Protein AF-A0A926TV81-F1 (afdb_monomer)

Sequence (93 aa):
MPRASKNSNGRSFNTQQSLDGYIKSACDIMRRSNCAGALQYVPELTWILFLRILDEQEQQEAEHAEAVGSAFSYSIAPPYRWHDWAAPYSNDL

Nearest PDB structures (foldseek):
  3ufb-assembly1_A  TM=8.908E-01  e=1.909E-04  Vibrio vulnificus YJ016

Foldseek 3Di:
DDDPDDDPPDPDDPDPVSVVVVVVVVVVVCCVPPQVDPVRVVVVVVVLVVLVVLLVVLVVVVVVCVVVVHDGDRPDDPPPHCCNPVVDDPPPD

Radius of gyration: 16.43 Å; Cα contacts (8 Å, |Δi|>4): 35; chains: 1; bounding box: 36×35×45 Å

pLDDT: mean 78.54, std 16.92, range [35.22, 94.38]

Solvent-accessible surface area (backbone atoms only — not comparable to full-atom values): 5861 Å² total; per-residue (Å²): 131,89,74,86,76,81,79,77,83,75,79,82,67,91,43,71,69,56,46,52,53,50,54,50,51,55,51,50,56,42,40,75,43,99,30,74,45,72,88,50,36,48,63,57,51,50,56,55,50,48,44,52,53,49,47,56,48,52,51,54,51,42,55,53,22,59,77,72,71,46,92,72,80,75,92,59,61,83,72,73,32,45,70,58,66,77,49,56,75,88,73,81,124

Secondary structure (DSSP, 8-state):
--------------SHHHHHHHHHHHHHHHHHTT--SHHHHHHHHHHHHHHHHHHHHHHHHHHHHHHHT-----SS-TTSSHHHHTS------

Mean predicted aligned error: 9.4 Å

Structure (mmCIF, N/CA/C/O backbone):
data_AF-A0A926TV81-F1
#
_entry.id   AF-A0A926TV81-F1
#
loop_
_atom_site.group_PDB
_atom_site.id
_atom_site.type_symbol
_atom_site.label_atom_id
_atom_site.label_alt_id
_atom_site.label_comp_id
_atom_site.label_asym_id
_atom_site.label_entity_id
_atom_site.label_seq_id
_atom_site.pdbx_PDB_ins_code
_atom_site.Cartn_x
_atom_site.Cartn_y
_atom_site.Cartn_z
_atom_site.occupancy
_atom_site.B_iso_or_equiv
_atom_site.auth_seq_id
_atom_site.auth_comp_id
_atom_site.auth_asym_id
_atom_site.auth_atom_id
_atom_site.pdbx_PDB_model_num
ATOM 1 N N . MET A 1 1 ? -4.725 -18.117 24.996 1.00 42.34 1 MET A N 1
ATOM 2 C CA . MET A 1 1 ? -5.011 -16.783 24.422 1.00 42.34 1 MET A CA 1
ATOM 3 C C . MET A 1 1 ? -4.086 -16.597 23.231 1.00 42.34 1 MET A C 1
ATOM 5 O O . MET A 1 1 ? -2.884 -16.730 23.446 1.00 42.34 1 MET A O 1
ATOM 9 N N . PRO A 1 2 ? -4.572 -16.407 21.994 1.00 42.62 2 PRO A N 1
ATOM 10 C CA . PRO A 1 2 ? -3.671 -16.198 20.873 1.00 42.62 2 PRO A CA 1
ATOM 11 C C . PRO A 1 2 ? -3.085 -14.787 20.972 1.00 42.62 2 PRO A C 1
ATOM 13 O O . PRO A 1 2 ? -3.783 -13.806 21.210 1.00 42.62 2 PRO A O 1
ATOM 16 N N . ARG A 1 3 ? -1.760 -14.730 20.885 1.00 37.59 3 ARG A N 1
ATOM 17 C CA . ARG A 1 3 ? -0.927 -13.538 21.012 1.00 37.59 3 ARG A CA 1
ATOM 18 C C . ARG A 1 3 ? -1.031 -12.760 19.701 1.00 37.59 3 ARG A C 1
ATOM 20 O O . ARG A 1 3 ? -0.676 -13.308 18.663 1.00 37.59 3 ARG A O 1
ATOM 27 N N . ALA A 1 4 ? -1.520 -11.520 19.744 1.00 41.16 4 ALA A N 1
ATOM 28 C CA . ALA A 1 4 ? -1.516 -10.629 18.587 1.00 41.16 4 ALA A CA 1
ATOM 29 C C . ALA A 1 4 ? -0.073 -10.496 18.067 1.00 41.16 4 ALA A C 1
ATOM 31 O O . ALA A 1 4 ? 0.815 -10.015 18.777 1.00 41.16 4 ALA A O 1
ATOM 32 N N . SER A 1 5 ? 0.173 -11.023 16.867 1.00 42.06 5 SER A N 1
ATOM 33 C CA . SER A 1 5 ? 1.476 -10.964 16.211 1.00 42.06 5 SER A CA 1
ATOM 34 C C . SER A 1 5 ? 1.685 -9.552 15.675 1.00 42.06 5 SER A C 1
ATOM 36 O O . SER A 1 5 ? 0.848 -9.021 14.949 1.00 42.06 5 SER A O 1
ATOM 38 N N . LYS A 1 6 ? 2.788 -8.922 16.079 1.00 39.38 6 LYS A N 1
ATOM 39 C CA . LYS A 1 6 ? 3.147 -7.557 15.698 1.00 39.38 6 LYS A CA 1
ATOM 40 C C . LYS A 1 6 ? 3.539 -7.561 14.216 1.00 39.38 6 LYS A C 1
ATOM 42 O O . LYS A 1 6 ? 4.613 -8.045 13.872 1.00 39.38 6 LYS A O 1
ATOM 47 N N . ASN A 1 7 ? 2.650 -7.066 13.357 1.00 45.94 7 ASN A N 1
ATOM 48 C CA . ASN A 1 7 ? 2.852 -6.997 11.911 1.00 45.94 7 ASN A CA 1
ATOM 49 C C . ASN A 1 7 ? 4.060 -6.086 11.602 1.00 45.94 7 ASN A C 1
ATOM 51 O O . ASN A 1 7 ? 4.047 -4.901 11.932 1.00 45.94 7 ASN A O 1
ATOM 55 N N . SER A 1 8 ? 5.133 -6.634 11.026 1.00 45.66 8 SER A N 1
ATOM 56 C CA . SER A 1 8 ? 6.409 -5.932 10.783 1.00 45.66 8 SER A CA 1
ATOM 57 C C . SER A 1 8 ? 6.523 -5.321 9.378 1.00 45.66 8 SER A C 1
ATOM 59 O O . SER A 1 8 ? 7.604 -4.894 8.973 1.00 45.66 8 SER A O 1
ATOM 61 N N . ASN A 1 9 ? 5.411 -5.216 8.644 1.00 54.38 9 ASN A N 1
ATOM 62 C CA . ASN A 1 9 ? 5.383 -4.686 7.275 1.00 54.38 9 ASN A CA 1
ATOM 63 C C . ASN A 1 9 ? 5.621 -3.164 7.175 1.00 54.38 9 ASN A C 1
ATOM 65 O O . ASN A 1 9 ? 5.776 -2.635 6.076 1.00 54.38 9 ASN A O 1
ATOM 69 N N . GLY A 1 10 ? 5.698 -2.450 8.301 1.00 54.94 10 GLY A N 1
ATOM 70 C CA . GLY A 1 10 ? 6.010 -1.022 8.348 1.00 54.94 10 GLY A CA 1
ATOM 71 C C . GLY A 1 10 ? 7.511 -0.751 8.262 1.00 54.94 10 GLY A C 1
ATOM 72 O O . GLY A 1 10 ? 8.155 -0.481 9.279 1.00 54.94 10 GLY A O 1
ATOM 73 N N . ARG A 1 11 ? 8.097 -0.794 7.059 1.00 63.38 11 ARG A N 1
ATOM 74 C CA . ARG A 1 11 ? 9.427 -0.195 6.852 1.00 63.38 11 ARG A CA 1
ATOM 75 C C . ARG A 1 11 ? 9.291 1.326 6.972 1.00 63.38 11 ARG A C 1
ATOM 77 O O . ARG A 1 11 ? 8.814 1.978 6.053 1.00 63.38 11 ARG A O 1
ATOM 84 N N . SER A 1 12 ? 9.711 1.886 8.107 1.00 64.38 12 SER A N 1
ATOM 85 C CA . SER A 1 12 ? 9.782 3.340 8.299 1.00 64.38 12 SER A CA 1
ATOM 86 C C . SER A 1 12 ? 10.919 3.912 7.461 1.00 64.38 12 SER A C 1
ATOM 88 O O . SER A 1 12 ? 12.094 3.649 7.731 1.00 64.38 12 SER A O 1
ATOM 90 N N . PHE A 1 13 ? 10.587 4.700 6.445 1.00 72.56 13 PHE A N 1
ATOM 91 C CA . PHE A 1 13 ? 11.582 5.438 5.682 1.00 72.56 13 PHE A CA 1
ATOM 92 C C . PHE A 1 13 ? 11.797 6.808 6.322 1.00 72.56 13 PHE A C 1
ATOM 94 O O . PHE A 1 13 ? 10.935 7.677 6.270 1.00 72.56 13 PHE A O 1
ATOM 101 N N . ASN A 1 14 ? 12.967 7.005 6.925 1.00 76.31 14 ASN A N 1
ATOM 102 C CA . ASN A 1 14 ? 13.253 8.219 7.694 1.00 76.31 14 ASN A CA 1
ATOM 103 C C . ASN A 1 14 ? 13.828 9.365 6.837 1.00 76.31 14 ASN A C 1
ATOM 105 O O . ASN A 1 14 ? 13.993 10.475 7.335 1.00 76.31 14 ASN A O 1
ATOM 109 N N . THR A 1 15 ? 14.154 9.117 5.561 1.00 86.94 15 THR A N 1
ATOM 110 C CA . THR A 1 15 ? 14.681 10.128 4.629 1.00 86.94 15 THR A CA 1
ATOM 111 C C . THR A 1 15 ? 14.122 9.943 3.219 1.00 86.94 15 THR A C 1
ATOM 113 O O . THR A 1 15 ? 13.895 8.815 2.774 1.00 86.94 15 THR A O 1
ATOM 116 N N . GLN A 1 16 ? 13.981 11.048 2.479 1.00 85.75 16 GLN A N 1
ATOM 117 C CA . GLN A 1 16 ? 13.564 11.034 1.070 1.00 85.75 16 GLN A CA 1
ATOM 118 C C . GLN A 1 16 ? 14.496 10.174 0.199 1.00 85.75 16 GLN A C 1
ATOM 120 O O . GLN A 1 16 ? 14.038 9.413 -0.639 1.00 85.75 16 GLN A O 1
ATOM 125 N N . GLN A 1 17 ? 15.801 10.190 0.480 1.00 87.12 17 GLN A N 1
ATOM 126 C CA . GLN A 1 17 ? 16.793 9.367 -0.223 1.00 87.12 17 GLN A CA 1
ATOM 127 C C . GLN A 1 17 ? 16.542 7.858 -0.057 1.00 87.12 17 GLN A C 1
ATOM 129 O O . GLN A 1 17 ? 16.761 7.085 -0.989 1.00 87.12 17 GLN A O 1
ATOM 134 N N . SER A 1 18 ? 16.074 7.431 1.123 1.00 84.88 18 SER A N 1
ATOM 135 C CA . SER A 1 18 ? 15.764 6.019 1.388 1.00 84.88 18 SER A CA 1
ATOM 136 C C . SER A 1 18 ? 14.505 5.576 0.640 1.00 84.88 18 SER A C 1
ATOM 138 O O . SER A 1 18 ? 14.467 4.464 0.112 1.00 84.88 18 SER A O 1
ATOM 140 N N . LEU A 1 19 ? 13.503 6.461 0.556 1.00 85.69 19 LEU A N 1
ATOM 141 C CA . LEU A 1 19 ? 12.303 6.257 -0.261 1.00 85.69 19 LEU A CA 1
ATOM 142 C C . LEU A 1 19 ? 12.664 6.152 -1.743 1.00 85.69 19 LEU A C 1
ATOM 144 O O . LEU A 1 19 ? 12.289 5.181 -2.396 1.00 85.69 19 LEU A O 1
ATOM 148 N N . ASP A 1 20 ? 13.449 7.100 -2.252 1.00 86.56 20 ASP A N 1
ATOM 149 C CA . ASP A 1 20 ? 13.858 7.136 -3.657 1.00 86.56 20 ASP A CA 1
ATOM 150 C C . ASP A 1 20 ? 14.636 5.874 -4.046 1.00 86.56 20 ASP A C 1
ATOM 152 O O . ASP A 1 20 ? 14.383 5.277 -5.095 1.00 86.56 20 ASP A O 1
ATOM 156 N N . GLY A 1 21 ? 15.551 5.417 -3.184 1.00 88.44 21 GLY A N 1
ATOM 157 C CA . GLY A 1 21 ? 16.291 4.171 -3.389 1.00 88.44 21 GLY A CA 1
ATOM 158 C C . GLY A 1 21 ? 15.383 2.940 -3.445 1.00 88.44 21 GLY A C 1
ATOM 159 O O . GLY A 1 21 ? 15.586 2.059 -4.283 1.00 88.44 21 GLY A O 1
ATOM 160 N N . TYR A 1 22 ? 14.354 2.895 -2.598 1.00 86.88 22 TYR A N 1
ATOM 161 C CA . TYR A 1 22 ? 13.386 1.801 -2.569 1.00 86.88 22 TYR A CA 1
ATOM 162 C C . TYR A 1 22 ? 12.454 1.802 -3.786 1.00 86.88 22 TY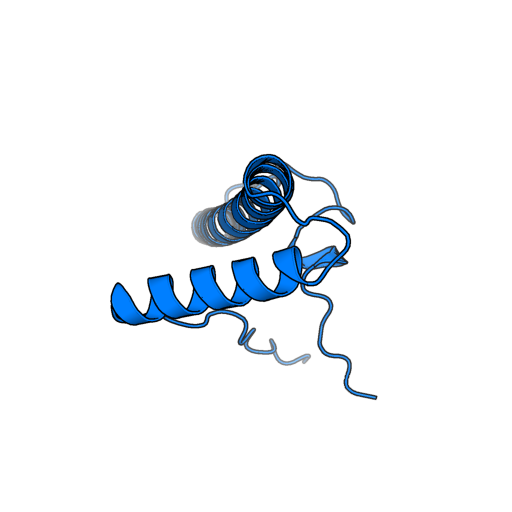R A C 1
ATOM 164 O O . TYR A 1 22 ? 12.253 0.773 -4.428 1.00 86.88 22 TYR A O 1
ATOM 172 N N . ILE A 1 23 ? 11.936 2.967 -4.171 1.00 86.12 23 ILE A N 1
ATOM 173 C CA . ILE A 1 23 ? 11.119 3.107 -5.382 1.00 86.12 23 ILE A CA 1
ATOM 174 C C . ILE A 1 23 ? 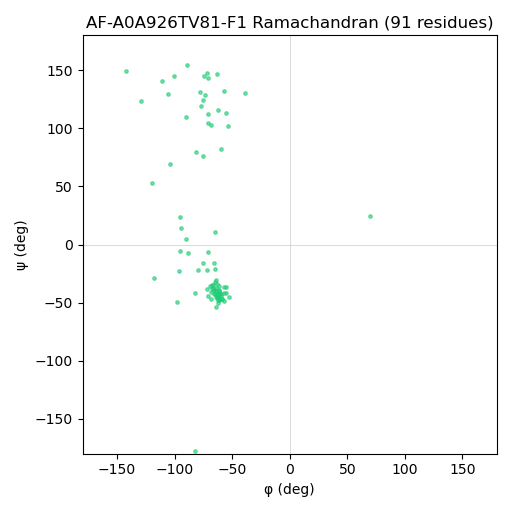11.948 2.726 -6.612 1.00 86.12 23 ILE A C 1
ATOM 176 O O . ILE A 1 23 ? 11.464 2.022 -7.501 1.00 86.12 23 ILE A O 1
ATOM 180 N N . LYS A 1 24 ? 13.226 3.125 -6.646 1.00 86.56 24 LYS A N 1
ATOM 181 C CA . LYS A 1 24 ? 14.149 2.757 -7.722 1.00 86.56 24 LYS A CA 1
ATOM 182 C C . LYS A 1 24 ? 14.358 1.244 -7.801 1.00 86.56 24 LYS A C 1
ATOM 184 O O . LYS A 1 24 ? 14.386 0.719 -8.912 1.00 86.56 24 LYS A O 1
ATOM 189 N N . SER A 1 25 ? 14.495 0.543 -6.674 1.00 88.19 25 SER A N 1
ATOM 190 C CA . SER A 1 25 ? 14.671 -0.916 -6.686 1.00 88.19 25 SER A CA 1
ATOM 191 C C . SER A 1 25 ? 13.409 -1.642 -7.155 1.00 88.19 25 SER A C 1
ATOM 193 O O . SER A 1 25 ? 13.512 -2.542 -7.987 1.00 88.19 25 SER A O 1
ATOM 195 N N . ALA A 1 26 ? 12.222 -1.197 -6.732 1.00 86.25 26 ALA A N 1
ATOM 196 C CA . ALA A 1 26 ? 10.951 -1.707 -7.251 1.00 86.25 26 ALA A CA 1
ATOM 197 C C . ALA A 1 26 ? 10.838 -1.500 -8.775 1.00 86.25 26 ALA A C 1
ATOM 199 O O . ALA A 1 26 ? 10.536 -2.441 -9.510 1.00 86.25 26 ALA A O 1
ATOM 200 N N . CYS A 1 27 ? 11.169 -0.297 -9.265 1.00 83.75 27 CYS A N 1
ATOM 201 C CA . CYS A 1 27 ? 11.241 0.010 -10.698 1.00 83.75 27 CYS A CA 1
ATOM 202 C C . CYS A 1 27 ? 12.217 -0.903 -11.456 1.00 83.75 27 CYS A C 1
ATOM 204 O O . CYS A 1 27 ? 11.906 -1.338 -12.564 1.00 83.75 27 CYS A O 1
ATOM 206 N N . ASP A 1 28 ? 13.390 -1.198 -10.886 1.00 84.25 28 ASP A N 1
ATOM 207 C CA . ASP A 1 28 ? 14.382 -2.077 -11.520 1.00 84.25 28 ASP A CA 1
ATOM 208 C C . ASP A 1 28 ? 13.876 -3.523 -11.632 1.00 84.25 28 ASP A C 1
ATOM 210 O O . ASP A 1 28 ? 14.056 -4.158 -12.670 1.00 84.25 28 ASP A O 1
ATOM 214 N N . ILE A 1 29 ? 13.173 -4.025 -10.610 1.00 85.69 29 ILE A N 1
ATOM 215 C CA . ILE A 1 29 ? 12.554 -5.360 -10.633 1.00 85.69 29 ILE A CA 1
ATOM 216 C C . ILE A 1 29 ? 11.513 -5.456 -11.756 1.00 85.69 29 ILE A C 1
ATOM 218 O O . ILE A 1 29 ? 11.551 -6.399 -12.545 1.00 85.69 29 ILE A O 1
ATOM 222 N N . MET A 1 30 ? 10.619 -4.470 -11.878 1.00 80.31 30 MET A N 1
ATOM 223 C CA . MET A 1 30 ? 9.607 -4.472 -12.945 1.00 80.31 30 MET A CA 1
ATOM 224 C C . MET A 1 30 ? 10.223 -4.300 -14.332 1.00 80.31 30 MET A C 1
ATOM 226 O O . MET A 1 30 ? 9.763 -4.913 -15.286 1.00 80.31 30 MET A O 1
ATOM 230 N N . ARG A 1 31 ? 11.299 -3.519 -14.461 1.00 76.88 31 ARG A N 1
ATOM 231 C CA . ARG A 1 31 ? 12.004 -3.377 -15.741 1.00 76.88 31 ARG A CA 1
ATOM 232 C C . ARG A 1 31 ? 12.652 -4.684 -16.202 1.00 76.88 31 ARG A C 1
ATOM 234 O O . ARG A 1 31 ? 12.774 -4.910 -17.402 1.00 76.88 31 ARG A O 1
ATOM 241 N N . ARG A 1 32 ? 13.106 -5.520 -15.263 1.00 78.88 32 ARG A N 1
ATOM 242 C CA . ARG A 1 32 ? 13.676 -6.848 -15.551 1.00 78.88 32 ARG A CA 1
ATOM 243 C C . ARG A 1 32 ? 12.612 -7.890 -15.900 1.00 78.88 32 ARG A C 1
ATOM 245 O O . ARG A 1 32 ? 12.967 -8.938 -16.431 1.00 78.88 32 ARG A O 1
ATOM 252 N N . SER A 1 33 ? 11.339 -7.625 -15.603 1.00 72.94 33 SER A N 1
ATOM 253 C CA . SER A 1 33 ? 10.219 -8.434 -16.086 1.00 72.94 33 SER A CA 1
ATOM 254 C C . SER A 1 33 ? 9.842 -8.023 -17.520 1.00 72.94 33 SER A C 1
ATOM 256 O O . SER A 1 33 ? 10.479 -7.159 -18.119 1.00 72.94 33 SER A O 1
ATOM 258 N N . ASN A 1 34 ? 8.805 -8.625 -18.112 1.00 65.56 34 ASN A N 1
ATOM 259 C CA . ASN A 1 34 ? 8.360 -8.327 -19.485 1.00 65.56 34 ASN A CA 1
ATOM 260 C C . ASN A 1 34 ? 7.813 -6.881 -19.681 1.00 65.56 34 ASN A C 1
ATOM 262 O O . ASN A 1 34 ? 7.227 -6.582 -20.719 1.00 65.56 34 ASN A O 1
ATOM 266 N N . CYS A 1 35 ? 7.989 -5.983 -18.701 1.00 64.69 35 CYS A N 1
ATOM 267 C CA . CYS A 1 35 ? 7.585 -4.573 -18.711 1.00 64.69 35 CYS A CA 1
ATOM 268 C C . CYS A 1 35 ? 8.796 -3.647 -18.944 1.00 64.69 35 CYS A C 1
ATOM 270 O O . CYS A 1 35 ? 9.240 -2.920 -18.053 1.00 64.69 35 CYS A O 1
ATOM 272 N N . ALA A 1 36 ? 9.358 -3.672 -20.152 1.00 63.81 36 ALA A N 1
ATOM 273 C CA . ALA A 1 36 ? 10.619 -2.990 -20.461 1.00 63.81 36 ALA A CA 1
ATOM 274 C C . ALA A 1 36 ? 10.513 -1.447 -20.524 1.00 63.81 36 ALA A C 1
ATOM 276 O O . ALA A 1 36 ? 11.523 -0.752 -20.385 1.00 63.81 36 ALA A O 1
ATOM 277 N N . GLY A 1 37 ? 9.315 -0.888 -20.741 1.00 74.44 37 GLY A N 1
ATOM 278 C CA . GLY A 1 37 ? 9.106 0.558 -20.899 1.00 74.44 37 GLY A CA 1
ATOM 279 C C . GLY A 1 37 ? 8.584 1.259 -19.640 1.00 74.44 37 GLY A C 1
ATOM 280 O O . GLY A 1 37 ? 7.733 0.723 -18.938 1.00 74.44 37 GLY A O 1
ATOM 281 N N . ALA A 1 38 ? 9.003 2.510 -19.402 1.00 75.31 38 ALA A N 1
ATOM 282 C CA . ALA A 1 38 ? 8.438 3.354 -18.336 1.00 75.31 38 ALA A CA 1
ATOM 283 C C . ALA A 1 38 ? 6.916 3.510 -18.436 1.00 75.31 38 ALA A C 1
ATOM 285 O O . ALA A 1 38 ? 6.222 3.469 -17.430 1.00 75.31 38 ALA A O 1
ATOM 286 N N . LEU A 1 39 ? 6.386 3.585 -19.657 1.00 81.81 39 LEU A N 1
ATOM 287 C CA . LEU A 1 39 ? 4.944 3.620 -19.907 1.00 81.81 39 LEU A CA 1
ATOM 288 C C . LEU A 1 39 ? 4.213 2.325 -19.515 1.00 81.81 39 LEU A C 1
ATOM 290 O O . LEU A 1 39 ? 2.994 2.342 -19.414 1.00 81.81 39 LEU A O 1
ATOM 294 N N . GLN A 1 40 ? 4.934 1.221 -19.308 1.00 80.50 40 GLN A N 1
ATOM 295 C CA . GLN A 1 40 ? 4.363 -0.076 -18.944 1.00 80.50 40 GLN A CA 1
ATOM 296 C C . GLN A 1 40 ? 4.437 -0.309 -17.437 1.00 80.50 40 GLN A C 1
ATOM 298 O O . GLN A 1 40 ? 3.426 -0.629 -16.832 1.00 80.50 40 GLN A O 1
ATOM 303 N N . TYR A 1 41 ? 5.599 -0.100 -16.807 1.00 81.69 41 TYR A N 1
ATOM 304 C CA . TYR A 1 41 ? 5.726 -0.371 -15.371 1.00 81.69 41 TYR A CA 1
ATOM 305 C C . TYR A 1 41 ? 5.161 0.741 -14.479 1.00 81.69 41 TYR A C 1
ATOM 307 O O . TYR A 1 41 ? 4.879 0.478 -13.314 1.00 81.69 41 TYR A O 1
ATOM 315 N N . VAL A 1 42 ? 5.022 1.983 -14.968 1.00 85.31 42 VAL A N 1
ATOM 316 C CA . VAL A 1 42 ? 4.470 3.077 -14.147 1.00 85.31 42 VAL A CA 1
ATOM 317 C C . VAL A 1 42 ? 3.017 2.789 -13.762 1.00 85.31 42 VAL A C 1
ATOM 319 O O . VAL A 1 42 ? 2.762 2.763 -12.562 1.00 85.31 42 VAL A O 1
ATOM 322 N N . PRO A 1 43 ? 2.089 2.496 -14.699 1.00 87.44 43 PRO A N 1
ATOM 323 C CA . PRO A 1 43 ? 0.724 2.114 -14.336 1.00 87.44 43 PRO A CA 1
ATOM 324 C C . PRO A 1 43 ? 0.673 0.917 -13.381 1.00 87.44 43 PRO A C 1
ATOM 326 O O . PRO A 1 43 ? -0.081 0.955 -12.411 1.00 87.44 43 PRO A O 1
ATOM 329 N N . GLU A 1 44 ? 1.516 -0.095 -13.620 1.00 85.56 44 GLU A N 1
ATOM 330 C CA . GLU A 1 44 ? 1.600 -1.298 -12.785 1.00 85.56 44 GLU A CA 1
ATOM 331 C C . GLU A 1 44 ? 2.021 -0.977 -11.344 1.00 85.56 44 GLU A C 1
ATOM 333 O O . GLU A 1 44 ? 1.373 -1.378 -10.380 1.00 85.56 44 GLU A O 1
ATOM 338 N N . LEU A 1 45 ? 3.070 -0.173 -11.170 1.00 87.25 45 LEU A N 1
ATOM 339 C CA . LEU A 1 45 ? 3.500 0.260 -9.843 1.00 87.25 45 LEU A CA 1
ATOM 340 C C . LEU A 1 45 ? 2.455 1.156 -9.172 1.00 87.25 45 LEU A C 1
ATOM 342 O O . LEU A 1 45 ? 2.254 1.073 -7.961 1.00 87.25 45 LEU A O 1
ATOM 346 N N . THR A 1 46 ? 1.806 2.031 -9.943 1.00 90.06 46 THR A N 1
ATOM 347 C CA . THR A 1 46 ? 0.835 2.992 -9.417 1.00 90.06 46 THR A CA 1
ATOM 348 C C . THR A 1 46 ? -0.358 2.294 -8.777 1.00 90.06 46 THR A C 1
ATOM 350 O O . THR A 1 46 ? -0.725 2.671 -7.665 1.00 90.06 46 THR A O 1
ATOM 353 N N . TRP A 1 47 ? -0.948 1.276 -9.415 1.00 91.44 47 TRP A N 1
ATOM 354 C CA . TRP A 1 47 ? -2.103 0.592 -8.819 1.00 91.44 47 TRP A CA 1
ATOM 355 C C . TRP A 1 47 ? -1.712 -0.218 -7.575 1.00 91.44 47 TRP A C 1
ATOM 357 O O . TRP A 1 47 ? -2.459 -0.233 -6.599 1.00 91.44 47 TRP A O 1
ATOM 367 N N . ILE A 1 48 ? -0.517 -0.820 -7.563 1.00 90.06 48 ILE A N 1
ATOM 368 C CA . ILE A 1 48 ? 0.016 -1.540 -6.397 1.00 90.06 48 ILE A CA 1
ATOM 369 C C . ILE A 1 48 ? 0.192 -0.579 -5.212 1.00 90.06 48 ILE A C 1
ATOM 371 O O . ILE A 1 48 ? -0.264 -0.862 -4.105 1.00 90.06 48 ILE A O 1
ATOM 375 N N . LEU A 1 49 ? 0.812 0.584 -5.439 1.00 89.06 49 LEU A N 1
ATOM 376 C CA . LEU A 1 49 ? 0.989 1.601 -4.398 1.00 89.06 49 LEU A CA 1
ATOM 377 C C . LEU A 1 49 ? -0.346 2.164 -3.912 1.00 89.06 49 LEU A C 1
ATOM 379 O O . LEU A 1 49 ? -0.515 2.365 -2.713 1.00 89.06 49 LEU A O 1
ATOM 383 N N . PHE A 1 50 ? -1.297 2.384 -4.821 1.00 92.94 50 PHE A N 1
ATOM 384 C CA . PHE A 1 50 ? -2.641 2.825 -4.464 1.00 92.94 50 PHE A CA 1
ATOM 385 C C . PHE A 1 50 ? -3.307 1.855 -3.483 1.00 92.94 50 PHE A C 1
ATOM 387 O O . PHE A 1 50 ? -3.790 2.290 -2.441 1.00 92.94 50 PHE A O 1
ATOM 394 N N . LEU A 1 51 ? -3.276 0.548 -3.767 1.00 91.56 51 LEU A N 1
ATOM 395 C CA . LEU A 1 51 ? -3.858 -0.455 -2.872 1.00 91.56 51 LEU A CA 1
ATOM 396 C C . LEU A 1 51 ? -3.141 -0.519 -1.521 1.00 91.56 51 LEU A C 1
ATOM 398 O O . LEU A 1 51 ? -3.804 -0.676 -0.500 1.00 91.56 51 LEU A O 1
ATOM 402 N N . ARG A 1 52 ? -1.810 -0.365 -1.495 1.00 87.81 52 ARG A N 1
ATOM 403 C CA . ARG A 1 52 ? -1.056 -0.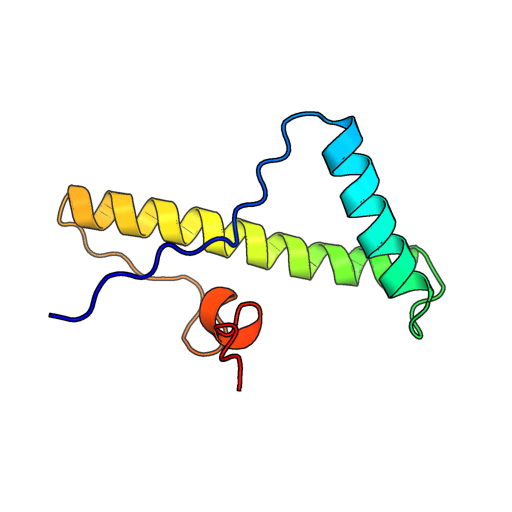327 -0.236 1.00 87.81 52 ARG A CA 1
ATOM 404 C C . ARG A 1 52 ? -1.440 0.874 0.627 1.00 87.81 52 ARG A C 1
ATOM 406 O O . ARG A 1 52 ? -1.626 0.717 1.829 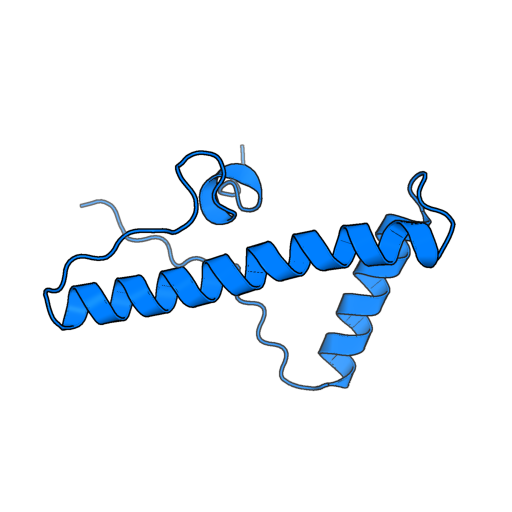1.00 87.81 52 ARG A O 1
ATOM 413 N N . ILE A 1 53 ? -1.538 2.055 0.021 1.00 90.50 53 ILE A N 1
ATOM 414 C CA . ILE A 1 53 ? -1.922 3.286 0.723 1.00 90.50 53 ILE A CA 1
ATOM 415 C C . ILE A 1 53 ? -3.366 3.173 1.217 1.00 90.50 53 ILE A C 1
ATOM 417 O O . ILE A 1 53 ? -3.640 3.526 2.359 1.00 90.50 53 ILE A O 1
ATOM 421 N N . LEU A 1 54 ? -4.272 2.646 0.388 1.00 92.56 54 LEU A N 1
ATOM 42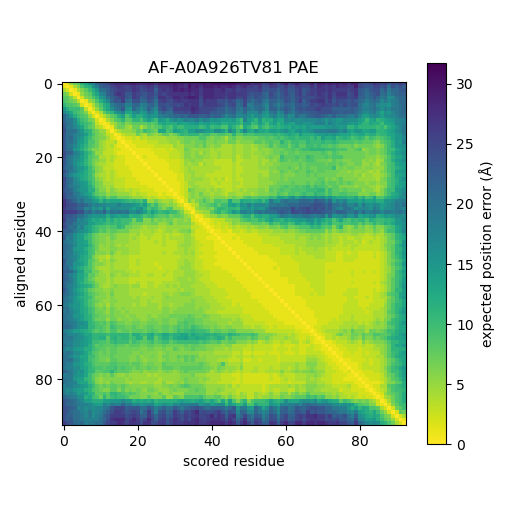2 C CA . LEU A 1 54 ? -5.664 2.409 0.766 1.00 92.56 54 LEU A CA 1
ATOM 423 C C . LEU A 1 54 ? -5.765 1.466 1.973 1.00 92.56 54 LEU A C 1
ATOM 425 O O . LEU A 1 54 ? -6.444 1.798 2.933 1.00 92.56 54 LEU A O 1
ATOM 429 N N . ASP A 1 5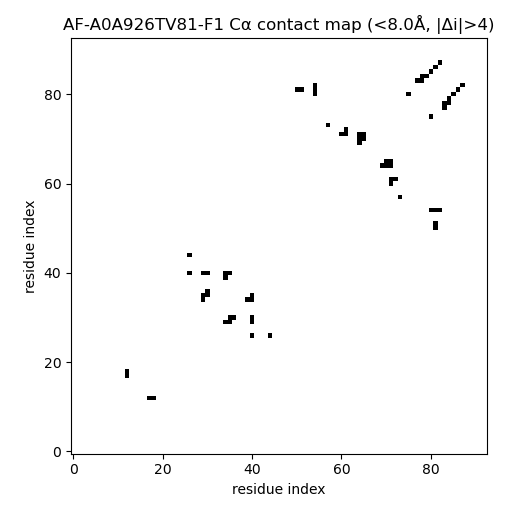5 ? -5.032 0.352 1.973 1.00 89.44 55 ASP A N 1
ATOM 430 C CA . ASP A 1 55 ? -4.988 -0.601 3.093 1.00 89.44 55 ASP A CA 1
ATOM 431 C C . ASP A 1 55 ? -4.478 0.033 4.396 1.00 89.44 55 ASP A C 1
ATOM 433 O O . ASP A 1 55 ? -5.048 -0.199 5.460 1.00 89.44 55 ASP A O 1
ATOM 437 N N . GLU A 1 56 ? -3.438 0.870 4.324 1.00 89.31 56 GLU A N 1
ATOM 438 C CA . GLU A 1 56 ? -2.917 1.591 5.494 1.00 89.31 56 GLU A 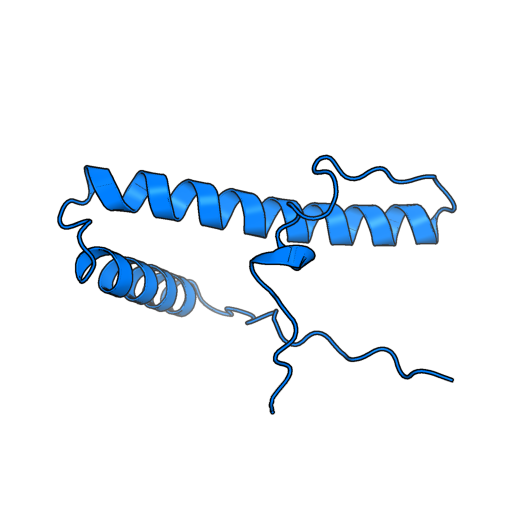CA 1
ATOM 439 C C . GLU A 1 56 ? -3.908 2.635 6.031 1.00 89.31 56 GLU A C 1
ATOM 441 O O . GLU A 1 56 ? -4.013 2.801 7.247 1.00 89.31 56 GLU A O 1
ATOM 446 N N . GLN A 1 57 ? -4.641 3.329 5.154 1.00 92.06 57 GLN A N 1
ATOM 447 C CA . GLN A 1 57 ? -5.691 4.268 5.563 1.00 92.06 57 GLN A CA 1
ATOM 448 C C . GLN A 1 57 ? -6.886 3.534 6.184 1.00 92.06 57 GLN A C 1
ATOM 450 O O . GLN A 1 57 ? -7.321 3.901 7.272 1.00 92.06 57 GLN A O 1
ATOM 455 N N . GLU A 1 58 ? -7.370 2.459 5.556 1.00 92.06 58 GLU A N 1
ATOM 456 C CA . GLU A 1 58 ? -8.497 1.674 6.073 1.00 92.06 58 GLU A CA 1
ATOM 457 C C . GLU A 1 58 ? -8.178 1.017 7.421 1.00 92.06 58 GLU A C 1
ATOM 459 O O . GLU A 1 58 ? -9.056 0.932 8.275 1.00 92.06 58 GLU A O 1
ATOM 464 N N . GLN A 1 59 ? -6.930 0.595 7.654 1.00 89.25 59 GLN A N 1
ATOM 465 C CA . GLN A 1 59 ? -6.496 0.102 8.968 1.00 89.25 59 GLN A CA 1
ATOM 466 C C . GLN A 1 59 ? -6.574 1.195 10.039 1.00 89.25 59 GLN A C 1
ATOM 468 O O . GLN A 1 59 ? -7.132 0.954 11.107 1.00 89.25 59 GLN A O 1
ATOM 473 N N . GLN A 1 60 ? -6.082 2.403 9.747 1.00 91.19 60 GLN A N 1
ATOM 474 C CA . GLN A 1 60 ? -6.176 3.532 10.679 1.00 91.19 60 GLN A CA 1
ATOM 475 C C . GLN A 1 60 ? -7.637 3.905 10.954 1.00 91.19 60 GLN A C 1
ATOM 477 O O . GLN A 1 60 ? -8.024 4.093 12.106 1.00 91.19 60 GLN A O 1
ATOM 482 N N . GLU A 1 61 ? -8.472 3.984 9.918 1.00 92.06 61 GLU A N 1
ATOM 483 C CA . GLU A 1 61 ? -9.896 4.291 10.068 1.00 92.06 61 GLU A CA 1
ATOM 484 C C . GLU A 1 61 ? -10.646 3.213 10.860 1.00 92.06 61 GLU A C 1
ATOM 486 O O . GLU A 1 61 ? -11.470 3.553 11.711 1.00 92.06 61 GLU A O 1
ATOM 491 N N . ALA A 1 62 ? -10.336 1.931 10.642 1.00 91.06 62 ALA A N 1
ATOM 492 C CA . ALA A 1 62 ? -10.898 0.827 11.414 1.00 91.06 62 ALA A CA 1
ATOM 493 C C . ALA A 1 62 ? -10.510 0.912 12.899 1.00 91.06 62 ALA A C 1
ATOM 495 O O . ALA A 1 62 ? -11.380 0.778 13.759 1.00 91.06 62 ALA A O 1
ATOM 496 N N . GLU A 1 63 ? -9.237 1.190 13.203 1.00 91.75 63 GLU A N 1
ATOM 497 C CA . GLU A 1 63 ? -8.750 1.397 14.576 1.00 91.75 63 GLU A CA 1
ATOM 498 C C . GLU A 1 63 ? -9.443 2.597 15.245 1.00 91.75 63 GLU A C 1
ATOM 500 O O . GLU A 1 63 ? -9.869 2.525 16.402 1.00 91.75 63 GLU A O 1
ATOM 505 N N . HIS A 1 64 ? -9.610 3.703 14.514 1.00 92.44 64 HIS A N 1
ATOM 506 C CA . HIS A 1 64 ? -10.324 4.883 15.003 1.00 92.44 64 HIS A CA 1
ATOM 507 C C . HIS A 1 64 ? -11.811 4.606 15.253 1.00 92.44 64 HIS A C 1
ATOM 509 O O . HIS A 1 64 ? -12.352 5.035 16.276 1.00 92.44 64 HIS A O 1
ATOM 515 N N . ALA A 1 65 ? -12.475 3.890 14.346 1.00 92.69 65 ALA A N 1
ATOM 516 C CA . ALA A 1 65 ? -13.872 3.502 14.493 1.00 92.69 65 ALA A CA 1
ATOM 517 C C . ALA A 1 65 ? -14.076 2.577 15.699 1.00 92.69 65 ALA A C 1
ATOM 519 O O . ALA A 1 65 ? -14.985 2.806 16.497 1.00 92.69 65 ALA A O 1
ATOM 520 N N . GLU A 1 66 ? -13.186 1.600 15.895 1.00 92.94 66 GLU A N 1
ATOM 521 C CA . GLU A 1 66 ? -13.191 0.717 17.065 1.00 92.94 66 GLU A CA 1
ATOM 522 C C . GLU A 1 66 ? -13.040 1.512 18.371 1.00 92.94 66 GLU A C 1
ATOM 524 O O . GLU A 1 66 ? -13.805 1.302 19.315 1.00 92.94 66 GLU A O 1
ATOM 529 N N . ALA A 1 67 ? -12.126 2.488 18.410 1.00 92.25 67 ALA A N 1
ATOM 530 C CA . ALA A 1 67 ? -11.903 3.328 19.588 1.00 92.25 67 ALA A CA 1
ATOM 531 C C . ALA A 1 67 ? -13.118 4.199 19.966 1.00 92.25 67 ALA A C 1
ATOM 533 O O . ALA A 1 67 ? -13.323 4.499 21.144 1.00 92.25 67 ALA A O 1
ATOM 534 N N . VAL A 1 68 ? -13.924 4.607 18.983 1.00 94.38 68 VAL A N 1
ATOM 535 C CA . VAL A 1 68 ? -15.136 5.426 19.183 1.00 94.38 68 VAL A CA 1
ATOM 536 C C . VAL A 1 68 ? -16.405 4.557 19.265 1.00 94.38 68 VAL A C 1
ATOM 538 O O . VAL A 1 68 ? -17.486 5.058 19.577 1.00 94.38 68 VAL A O 1
ATOM 541 N N . GLY A 1 69 ? -16.292 3.245 19.034 1.00 92.19 69 GLY A N 1
ATOM 542 C CA . GLY A 1 69 ? -17.420 2.314 18.999 1.00 92.19 69 GLY A CA 1
ATOM 543 C C . GLY A 1 69 ? -18.337 2.498 17.784 1.00 92.19 69 GLY A C 1
ATOM 544 O O . GLY A 1 69 ? -19.522 2.168 17.860 1.00 92.19 69 GLY A O 1
ATOM 545 N N . SER A 1 70 ? -17.828 3.051 16.679 1.00 92.94 70 SER A N 1
ATOM 546 C CA . SER A 1 70 ? -18.569 3.169 15.422 1.00 92.94 70 SER A CA 1
ATOM 547 C C . SER A 1 70 ? -18.366 1.936 14.535 1.00 92.94 70 SER A C 1
ATOM 549 O O . SER A 1 70 ? -17.376 1.214 14.633 1.00 92.94 70 SER A O 1
ATOM 551 N N . ALA A 1 71 ? -19.339 1.666 13.664 1.00 90.75 71 ALA A N 1
ATOM 552 C CA . ALA A 1 71 ? -19.209 0.605 12.675 1.00 90.75 71 ALA A CA 1
ATOM 553 C C . ALA A 1 71 ? -18.322 1.075 11.513 1.00 90.75 71 ALA A C 1
ATOM 555 O O . ALA A 1 71 ? -18.570 2.134 10.937 1.00 90.75 71 ALA A O 1
ATOM 556 N N . PHE A 1 72 ? -17.337 0.258 11.140 1.00 91.69 72 PHE A N 1
ATOM 557 C CA . PHE A 1 72 ? -16.474 0.483 9.982 1.00 91.69 72 PHE A CA 1
ATOM 558 C C . PHE A 1 72 ? -16.757 -0.541 8.880 1.00 91.69 72 PHE A C 1
ATOM 560 O O . PHE A 1 72 ? -16.986 -1.722 9.153 1.00 91.69 72 PHE A O 1
ATOM 567 N N . SER A 1 73 ? -16.732 -0.092 7.626 1.00 91.56 73 SER A N 1
ATOM 568 C CA . SER A 1 73 ? -16.899 -0.943 6.451 1.00 91.56 73 SER A CA 1
ATOM 569 C C . SER A 1 73 ? -15.766 -0.670 5.472 1.00 91.56 73 SER A C 1
ATOM 571 O O . SER A 1 73 ? -15.572 0.465 5.057 1.00 91.56 73 SER A O 1
ATOM 573 N N . TYR A 1 74 ? -15.034 -1.722 5.114 1.00 91.38 74 TYR A N 1
ATOM 574 C CA . TYR A 1 74 ? -13.958 -1.649 4.130 1.00 91.38 74 TYR A CA 1
ATOM 575 C C . TYR A 1 74 ? -14.527 -1.452 2.722 1.00 91.38 74 TYR A C 1
ATOM 577 O O . TYR A 1 74 ? -15.529 -2.072 2.354 1.00 91.38 74 TYR A O 1
ATOM 585 N N . SER A 1 75 ? -13.829 -0.667 1.910 1.00 92.12 75 SER A N 1
ATOM 586 C CA . SER A 1 75 ? -14.141 -0.389 0.506 1.00 92.12 75 SER A CA 1
ATOM 587 C C . SER A 1 75 ? -13.988 -1.632 -0.366 1.00 92.12 75 SER A C 1
ATOM 589 O O . SER A 1 75 ? -14.735 -1.822 -1.326 1.00 92.12 75 SER A O 1
ATOM 591 N N . ILE A 1 76 ? -13.016 -2.491 -0.037 1.00 90.62 76 ILE A N 1
ATOM 592 C CA . ILE A 1 76 ? -12.726 -3.723 -0.773 1.00 90.62 76 ILE A CA 1
ATOM 593 C C . ILE A 1 76 ? -13.216 -4.936 0.024 1.00 90.62 76 ILE A C 1
ATOM 595 O O . ILE A 1 76 ? -12.909 -5.123 1.207 1.00 90.62 76 ILE A O 1
ATOM 599 N N . ALA A 1 77 ? -13.979 -5.801 -0.643 1.00 89.56 77 ALA A N 1
ATOM 600 C CA . ALA A 1 77 ? -14.458 -7.045 -0.058 1.00 89.56 77 ALA A CA 1
ATOM 601 C C . ALA A 1 77 ? -13.324 -8.089 0.049 1.00 89.56 77 ALA A C 1
ATOM 603 O O . ALA A 1 77 ? -12.474 -8.171 -0.844 1.00 89.56 77 ALA A O 1
ATOM 604 N N . PRO A 1 78 ? -13.314 -8.930 1.098 1.00 86.75 78 PRO A N 1
ATOM 605 C CA . PRO A 1 78 ? -12.413 -10.078 1.145 1.00 86.75 78 PRO A CA 1
ATOM 606 C C . PRO A 1 78 ? -12.751 -11.063 0.005 1.00 86.75 78 PRO A C 1
ATOM 608 O O . PRO A 1 78 ? -13.927 -11.188 -0.352 1.00 86.75 78 PRO A O 1
ATOM 611 N N . PRO A 1 79 ? -11.768 -11.777 -0.580 1.00 89.00 79 PRO A N 1
ATOM 612 C CA . PRO A 1 79 ? -10.346 -11.843 -0.217 1.00 89.00 79 PRO A CA 1
ATOM 613 C C . PRO A 1 79 ? -9.452 -10.882 -1.033 1.00 89.00 79 PRO A C 1
ATOM 615 O O . PRO A 1 79 ? -8.266 -11.143 -1.224 1.00 89.00 79 PRO A O 1
ATOM 618 N N . TYR A 1 80 ? -10.009 -9.805 -1.595 1.00 89.19 80 TYR A N 1
ATOM 619 C CA . TYR A 1 80 ? -9.289 -8.927 -2.530 1.00 89.19 80 TYR A CA 1
ATOM 620 C C . TYR A 1 80 ? -8.551 -7.767 -1.851 1.00 89.19 80 TYR A C 1
ATOM 622 O O . TYR A 1 80 ? -7.971 -6.915 -2.529 1.00 89.19 80 TYR A O 1
ATOM 630 N N . ARG A 1 81 ? -8.554 -7.716 -0.517 1.00 88.69 81 ARG A N 1
ATOM 631 C CA . ARG A 1 81 ? -7.865 -6.674 0.246 1.00 88.69 81 ARG A CA 1
ATOM 632 C C . ARG A 1 81 ? -6.364 -6.884 0.179 1.00 88.69 81 ARG A C 1
ATOM 634 O O . ARG A 1 81 ? -5.894 -8.018 0.148 1.00 88.69 81 ARG A O 1
ATOM 641 N N . TRP A 1 82 ? -5.602 -5.798 0.203 1.00 88.06 82 TRP A N 1
ATOM 642 C CA . TRP A 1 82 ? -4.142 -5.871 0.154 1.00 88.06 82 TRP A CA 1
ATOM 643 C C . TRP A 1 82 ? -3.575 -6.812 1.230 1.00 88.06 82 TRP A C 1
ATOM 645 O O . TRP A 1 82 ? -2.741 -7.667 0.921 1.00 88.06 82 TRP A O 1
ATOM 655 N N . HIS A 1 83 ? -4.069 -6.721 2.469 1.00 83.69 83 HIS A N 1
ATOM 656 C CA . HIS A 1 83 ? -3.639 -7.608 3.551 1.00 83.69 83 HIS A CA 1
ATOM 657 C C . HIS A 1 83 ? -3.995 -9.095 3.346 1.00 83.69 83 HIS A C 1
ATOM 659 O O . HIS A 1 83 ? -3.363 -9.948 3.960 1.00 83.69 83 HIS A O 1
ATOM 665 N N . ASP A 1 84 ? -4.983 -9.423 2.505 1.00 83.69 84 ASP A N 1
ATOM 666 C CA . ASP A 1 84 ? -5.428 -10.804 2.272 1.00 83.69 84 ASP A CA 1
ATOM 667 C C . ASP A 1 84 ? -4.544 -11.537 1.251 1.00 83.69 84 ASP A C 1
ATOM 669 O O . ASP A 1 84 ? -4.224 -12.710 1.444 1.00 83.69 84 ASP A O 1
ATOM 673 N N . TRP A 1 85 ? -4.141 -10.868 0.163 1.00 83.81 85 TRP A N 1
ATOM 674 C CA . TRP A 1 85 ? -3.441 -11.518 -0.959 1.00 83.81 85 TRP A CA 1
ATOM 675 C C . TRP A 1 85 ? -2.021 -11.002 -1.220 1.00 83.81 85 TRP A C 1
ATOM 677 O O . TRP A 1 85 ? -1.194 -11.762 -1.723 1.00 83.81 85 TRP A O 1
ATOM 687 N N . ALA A 1 86 ? -1.723 -9.734 -0.911 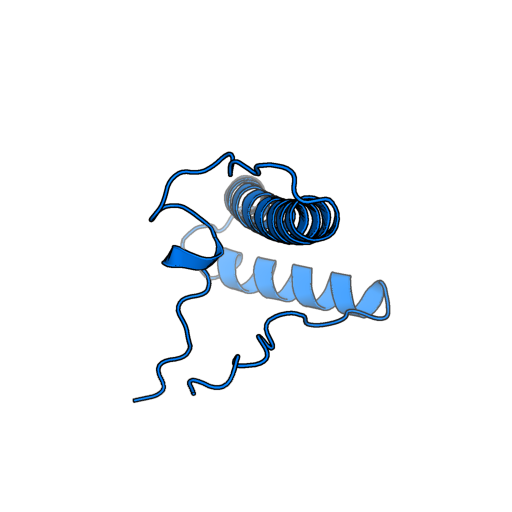1.00 82.06 86 ALA A N 1
ATOM 688 C CA . ALA A 1 86 ? -0.425 -9.107 -1.198 1.00 82.06 86 ALA A CA 1
ATOM 689 C C . ALA A 1 86 ? 0.526 -9.139 0.004 1.00 82.06 86 ALA A C 1
ATOM 691 O O . ALA A 1 86 ? 1.745 -9.076 -0.158 1.00 82.06 86 ALA A O 1
ATOM 692 N N . ALA A 1 87 ? -0.031 -9.261 1.209 1.00 70.38 87 ALA A N 1
ATOM 693 C CA . ALA A 1 87 ? 0.713 -9.490 2.438 1.00 70.38 87 ALA A CA 1
ATOM 694 C C . ALA A 1 87 ? 0.288 -10.809 3.109 1.00 70.38 87 ALA A C 1
ATOM 696 O O . ALA A 1 87 ? -0.059 -10.787 4.293 1.00 70.38 87 ALA A O 1
ATOM 697 N N . PRO A 1 88 ? 0.304 -11.957 2.393 1.00 58.91 88 PRO A N 1
ATOM 698 C CA . PRO A 1 88 ? 0.084 -13.229 3.057 1.00 58.91 88 PRO A CA 1
ATOM 699 C C . PRO A 1 88 ? 1.146 -13.340 4.147 1.00 58.9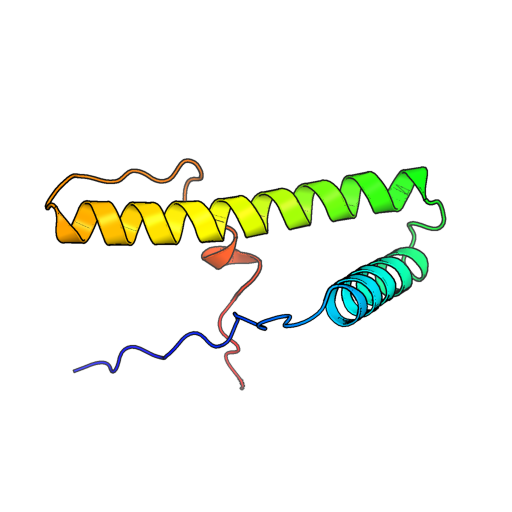1 88 PRO A C 1
ATOM 701 O O . PRO A 1 88 ? 2.319 -13.041 3.900 1.00 58.91 88 PRO A O 1
ATOM 704 N N . TYR A 1 89 ? 0.726 -13.705 5.361 1.00 53.38 89 TYR A N 1
ATOM 705 C CA . TYR A 1 89 ? 1.642 -14.037 6.445 1.00 53.38 89 TYR A CA 1
ATOM 706 C C . TYR A 1 89 ? 2.807 -14.824 5.851 1.00 53.38 89 TYR A C 1
ATOM 708 O O . TYR A 1 89 ? 2.576 -15.770 5.093 1.00 53.38 89 TYR A O 1
ATOM 716 N N . SER A 1 90 ? 4.042 -14.429 6.163 1.00 50.19 90 SER A N 1
ATOM 717 C CA . SER A 1 90 ? 5.187 -15.317 6.027 1.00 50.19 90 SER A CA 1
ATOM 718 C C . SER A 1 90 ? 4.901 -16.518 6.924 1.00 50.19 90 SER A C 1
ATOM 720 O O . SER A 1 90 ? 5.279 -16.566 8.092 1.00 50.19 90 SER A O 1
ATOM 722 N N . ASN A 1 91 ? 4.119 -17.455 6.401 1.00 39.41 91 ASN A N 1
ATOM 723 C CA . ASN A 1 91 ? 4.041 -18.803 6.889 1.00 39.41 91 ASN A CA 1
ATOM 724 C C . ASN A 1 91 ? 5.335 -19.429 6.388 1.00 39.41 91 ASN A C 1
ATOM 726 O O . ASN A 1 91 ? 5.356 -20.090 5.351 1.00 39.41 91 ASN A O 1
ATOM 730 N N . ASP A 1 92 ? 6.423 -19.085 7.079 1.00 41.59 92 ASP A N 1
ATOM 731 C CA . ASP A 1 92 ? 7.658 -19.842 7.036 1.00 41.59 92 ASP A CA 1
ATOM 732 C C . ASP A 1 92 ? 7.271 -21.288 7.382 1.00 41.59 92 ASP A C 1
ATOM 734 O O . ASP A 1 92 ? 6.954 -21.611 8.531 1.00 41.59 92 ASP A O 1
ATOM 738 N N . LEU A 1 93 ? 7.193 -22.121 6.346 1.00 35.22 93 LEU A N 1
ATOM 739 C CA . LEU A 1 93 ? 7.475 -23.546 6.444 1.00 35.22 93 LEU A CA 1
ATOM 740 C C . LEU A 1 93 ? 8.975 -23.725 6.227 1.00 35.22 93 LEU A C 1
ATOM 742 O O . LEU A 1 93 ? 9.489 -23.139 5.246 1.00 35.22 93 LEU A O 1
#